Protein AF-A0A2H0S6M2-F1 (afdb_monomer_lite)

Structure (mmCIF, N/CA/C/O backbone):
data_AF-A0A2H0S6M2-F1
#
_entry.id   AF-A0A2H0S6M2-F1
#
loop_
_atom_site.group_PDB
_atom_site.id
_atom_site.type_symbol
_atom_site.label_atom_id
_atom_site.label_alt_id
_atom_site.label_comp_id
_atom_site.label_asym_id
_atom_site.label_entity_id
_atom_site.label_seq_id
_atom_site.pdbx_PDB_ins_code
_atom_site.Cartn_x
_atom_site.Cartn_y
_atom_site.Cartn_z
_atom_site.occupancy
_atom_site.B_iso_or_equiv
_atom_site.auth_seq_id
_atom_site.auth_comp_id
_atom_site.auth_asym_id
_atom_site.auth_atom_id
_atom_site.pdbx_PDB_model_num
ATOM 1 N N . ASN A 1 1 ? -13.981 3.909 5.034 1.00 63.00 1 ASN A N 1
ATOM 2 C CA . ASN A 1 1 ? -12.587 3.566 4.684 1.00 63.00 1 ASN A CA 1
ATOM 3 C C . ASN A 1 1 ? -11.871 4.840 4.296 1.00 63.00 1 ASN A C 1
ATOM 5 O O . ASN A 1 1 ? -12.308 5.480 3.350 1.00 63.00 1 ASN A O 1
ATOM 9 N N . VAL A 1 2 ? -10.847 5.239 5.049 1.00 70.94 2 VAL A N 1
ATOM 10 C CA . VAL A 1 2 ? -9.929 6.293 4.593 1.00 70.94 2 VAL A CA 1
ATOM 11 C C . VAL A 1 2 ? -9.012 5.642 3.552 1.00 70.94 2 VAL A C 1
ATOM 13 O O . VAL A 1 2 ? -8.425 4.608 3.875 1.00 70.94 2 VAL A O 1
ATOM 16 N N . PRO A 1 3 ? -8.951 6.143 2.308 1.00 81.06 3 PRO A N 1
ATOM 17 C CA . PRO A 1 3 ? -8.092 5.557 1.288 1.00 81.06 3 PRO A CA 1
ATOM 18 C C . PRO A 1 3 ? -6.614 5.821 1.591 1.00 81.06 3 PRO A C 1
ATOM 20 O O . PRO A 1 3 ? -6.271 6.783 2.279 1.00 81.06 3 PRO A O 1
ATOM 23 N N . ILE A 1 4 ? -5.741 4.977 1.049 1.00 84.44 4 ILE A N 1
ATOM 24 C CA . ILE A 1 4 ? -4.290 5.155 1.120 1.00 84.44 4 ILE A CA 1
ATOM 25 C C . ILE A 1 4 ? -3.842 5.868 -0.154 1.00 84.44 4 ILE A C 1
ATOM 27 O O . ILE A 1 4 ? -4.097 5.383 -1.254 1.00 84.44 4 ILE A O 1
ATOM 31 N N . THR A 1 5 ? -3.164 7.005 -0.016 1.00 86.44 5 THR A N 1
ATOM 32 C CA . THR A 1 5 ? -2.547 7.697 -1.154 1.00 86.44 5 THR A CA 1
ATOM 33 C C . THR A 1 5 ? -1.106 7.232 -1.312 1.00 86.44 5 THR A C 1
ATOM 35 O O . THR A 1 5 ? -0.283 7.447 -0.423 1.00 86.44 5 THR A O 1
ATOM 38 N N . ILE A 1 6 ? -0.794 6.622 -2.451 1.00 82.19 6 ILE A N 1
ATOM 39 C CA . ILE A 1 6 ? 0.561 6.240 -2.844 1.00 82.19 6 ILE A CA 1
ATOM 40 C C . ILE A 1 6 ? 1.133 7.350 -3.720 1.00 82.19 6 ILE A C 1
ATOM 42 O O . ILE A 1 6 ? 0.519 7.753 -4.709 1.00 82.19 6 ILE A O 1
ATOM 46 N N . LYS A 1 7 ? 2.317 7.829 -3.339 1.00 81.25 7 LYS A N 1
ATOM 47 C CA . LYS A 1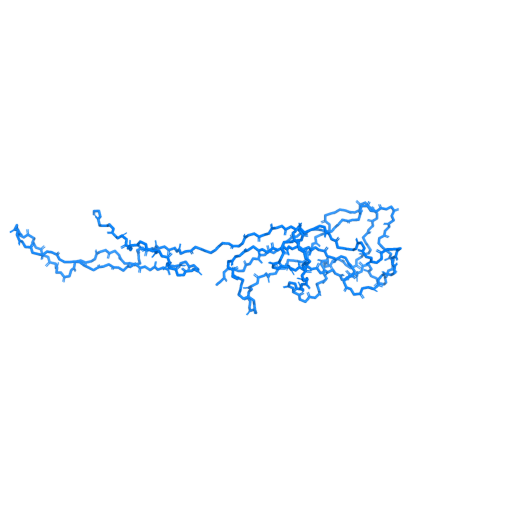 7 ? 3.077 8.867 -4.040 1.00 81.25 7 LYS A CA 1
ATOM 48 C C . LYS A 1 7 ? 4.482 8.371 -4.330 1.00 81.25 7 LYS A C 1
ATOM 50 O O . LYS A 1 7 ? 4.981 7.485 -3.638 1.00 81.25 7 LYS A O 1
ATOM 55 N N . GLY A 1 8 ? 5.138 8.988 -5.301 1.00 76.62 8 GLY A N 1
ATOM 56 C CA . GLY A 1 8 ? 6.523 8.679 -5.613 1.00 76.62 8 GLY A CA 1
ATOM 57 C C . GLY A 1 8 ? 7.088 9.537 -6.733 1.00 76.62 8 GLY A C 1
ATOM 58 O O . GLY A 1 8 ? 6.481 10.517 -7.174 1.00 76.62 8 GLY A O 1
ATOM 59 N N . SER A 1 9 ? 8.264 9.136 -7.186 1.00 76.44 9 SER A N 1
ATOM 60 C CA . SER A 1 9 ? 8.950 9.729 -8.321 1.00 76.44 9 SER A CA 1
ATOM 61 C C . SER A 1 9 ? 9.622 8.652 -9.167 1.00 76.44 9 SER A C 1
ATOM 63 O O . SER A 1 9 ? 9.857 7.532 -8.705 1.00 76.44 9 SER A O 1
ATOM 65 N N . ILE A 1 10 ? 9.914 8.993 -10.418 1.00 78.00 10 ILE A N 1
ATOM 66 C CA . ILE A 1 10 ? 10.693 8.169 -11.343 1.00 78.00 10 ILE A CA 1
ATOM 67 C C . ILE A 1 10 ? 11.990 8.910 -11.675 1.00 78.00 10 ILE A C 1
ATOM 69 O O . ILE A 1 10 ? 12.000 10.130 -11.835 1.00 78.00 10 ILE A O 1
ATOM 73 N N . ASN A 1 11 ? 13.081 8.150 -11.778 1.00 78.19 11 ASN A N 1
ATOM 74 C CA . ASN A 1 11 ? 14.431 8.643 -12.036 1.00 78.19 11 ASN A CA 1
ATOM 75 C C . ASN A 1 11 ? 15.026 7.907 -13.239 1.00 78.19 11 ASN A C 1
ATOM 77 O O . ASN A 1 11 ? 14.903 6.684 -13.313 1.00 78.19 11 ASN A O 1
ATOM 81 N N . ASN A 1 12 ? 15.757 8.605 -14.111 1.00 78.62 12 ASN A N 1
ATOM 82 C CA . ASN A 1 12 ? 16.611 7.961 -15.107 1.00 78.62 12 ASN A CA 1
ATOM 83 C C . ASN A 1 12 ? 18.069 8.011 -14.640 1.00 78.62 12 ASN A C 1
ATOM 85 O O . ASN A 1 12 ? 18.785 8.992 -14.827 1.00 78.62 12 ASN A O 1
ATOM 89 N N . SER A 1 13 ? 18.511 6.919 -14.015 1.00 76.19 13 SER A N 1
ATOM 90 C CA . SER A 1 13 ? 19.907 6.741 -13.582 1.00 76.19 13 SER A CA 1
ATOM 91 C C . SER A 1 13 ? 20.777 6.034 -14.630 1.00 76.19 13 SER A C 1
ATOM 93 O O . SER A 1 13 ? 21.869 5.569 -14.304 1.00 76.19 13 SER A O 1
ATOM 95 N N . GLY A 1 14 ? 20.271 5.888 -15.857 1.00 75.31 14 GLY A N 1
ATOM 96 C CA . GLY A 1 14 ? 20.975 5.266 -16.969 1.00 75.31 14 GLY A CA 1
ATOM 97 C C . GLY A 1 14 ? 22.054 6.161 -17.575 1.00 75.31 14 GLY A C 1
ATOM 98 O O . GLY A 1 14 ? 22.409 7.213 -17.046 1.00 75.31 14 GLY A O 1
ATOM 99 N N . VAL A 1 15 ? 22.585 5.708 -18.709 1.00 73.56 15 VAL A N 1
ATOM 100 C CA . VAL A 1 15 ? 23.628 6.410 -19.478 1.00 73.56 15 VAL A CA 1
ATOM 101 C C . VAL A 1 15 ? 23.093 7.081 -20.745 1.00 73.56 15 VAL A C 1
ATOM 103 O O . VAL A 1 15 ? 23.877 7.624 -21.517 1.00 73.56 15 VAL A O 1
ATOM 106 N N . ASP A 1 16 ? 21.780 7.030 -20.964 1.00 72.38 16 ASP A N 1
ATOM 107 C CA . ASP A 1 16 ? 21.090 7.659 -22.089 1.00 72.38 16 ASP A CA 1
ATOM 108 C C . ASP A 1 16 ? 19.667 8.049 -21.661 1.00 72.38 16 ASP A C 1
ATOM 110 O O . ASP A 1 16 ? 19.161 7.548 -20.648 1.00 72.38 16 ASP A O 1
ATOM 114 N N . ALA A 1 17 ? 19.025 8.949 -22.403 1.00 65.25 17 ALA A N 1
ATOM 115 C CA . ALA A 1 17 ? 17.614 9.259 -22.205 1.00 65.25 17 ALA A CA 1
ATOM 116 C C . ALA A 1 17 ? 16.761 8.001 -22.438 1.00 65.25 17 ALA A C 1
ATOM 118 O O . ALA A 1 17 ? 17.113 7.126 -23.234 1.00 65.25 17 ALA A O 1
ATOM 119 N N . THR A 1 18 ? 15.613 7.903 -21.765 1.00 68.19 18 THR A N 1
ATOM 120 C CA . THR A 1 18 ? 14.633 6.861 -22.104 1.00 68.19 18 THR A CA 1
ATOM 121 C C . THR A 1 18 ? 14.268 7.012 -23.581 1.00 68.19 18 THR A C 1
ATOM 123 O O . THR A 1 18 ? 13.993 8.137 -24.007 1.00 68.19 18 THR A O 1
ATOM 126 N N . ALA A 1 19 ? 14.315 5.918 -24.354 1.00 56.41 19 ALA A N 1
ATOM 127 C CA . ALA A 1 19 ? 14.222 5.952 -25.814 1.00 56.41 19 ALA A CA 1
ATOM 128 C C . ALA A 1 19 ? 13.079 6.863 -26.308 1.00 56.41 19 ALA A C 1
ATOM 130 O O . ALA A 1 19 ? 12.016 6.906 -25.676 1.00 56.41 19 ALA A O 1
ATOM 131 N N . PRO A 1 20 ? 13.251 7.556 -27.452 1.00 50.00 20 PRO A N 1
ATOM 132 C CA . PRO A 1 20 ? 12.236 8.423 -28.026 1.00 50.00 20 PRO A CA 1
ATOM 133 C C . PRO A 1 20 ? 11.138 7.565 -28.658 1.00 50.00 20 PRO A C 1
ATOM 135 O O . PRO A 1 20 ? 10.968 7.521 -29.875 1.00 50.00 20 PRO A O 1
ATOM 138 N N . THR A 1 21 ? 10.351 6.871 -27.843 1.00 47.19 21 THR A N 1
ATOM 139 C CA . THR A 1 21 ? 8.965 6.670 -28.242 1.00 47.19 21 THR A CA 1
ATOM 140 C C . THR A 1 21 ? 8.341 8.045 -28.391 1.00 47.19 21 THR A C 1
ATOM 142 O O . THR A 1 21 ? 8.719 8.989 -27.692 1.00 47.19 21 THR A O 1
ATOM 145 N N . GLN A 1 22 ? 7.433 8.177 -29.352 1.00 39.78 22 GLN A N 1
ATOM 146 C CA . GLN A 1 22 ? 6.640 9.379 -29.554 1.00 39.78 22 GLN A CA 1
ATOM 147 C C . GLN A 1 22 ? 6.005 9.730 -28.192 1.00 39.78 22 GLN A C 1
ATOM 149 O O . GLN A 1 22 ? 5.048 9.082 -27.782 1.00 39.78 22 GLN A O 1
ATOM 154 N N . ASN A 1 23 ? 6.618 10.689 -27.486 1.00 37.22 23 ASN A N 1
ATOM 155 C CA . ASN A 1 23 ? 6.276 11.246 -26.169 1.00 37.22 23 ASN A CA 1
ATOM 156 C C . ASN A 1 23 ? 6.996 10.724 -24.907 1.00 37.22 23 ASN A C 1
ATOM 158 O O . ASN A 1 23 ? 6.636 11.175 -23.836 1.00 37.22 23 ASN A O 1
ATOM 162 N N . GLY A 1 24 ? 7.985 9.822 -24.911 1.00 45.47 24 GLY A N 1
ATOM 163 C CA . GLY A 1 24 ? 8.628 9.436 -23.626 1.00 45.47 24 GLY A CA 1
ATOM 164 C C . GLY A 1 24 ? 7.645 8.923 -22.546 1.00 45.47 24 GLY A C 1
ATOM 165 O O . GLY A 1 24 ? 7.962 8.876 -21.361 1.00 45.47 24 GLY A O 1
ATOM 166 N N . THR A 1 25 ? 6.433 8.547 -22.966 1.00 54.16 25 THR A N 1
ATOM 167 C CA . THR A 1 25 ? 5.318 8.101 -22.135 1.00 54.16 25 THR A CA 1
ATOM 168 C C . THR A 1 25 ? 5.227 6.593 -22.221 1.00 54.16 25 THR A C 1
ATOM 170 O O . THR A 1 25 ? 4.315 6.054 -22.853 1.00 54.16 25 THR A O 1
ATOM 173 N N . PHE A 1 26 ? 6.165 5.879 -21.616 1.00 61.12 26 PHE A N 1
ATOM 174 C CA . PHE A 1 26 ? 5.883 4.481 -21.330 1.00 61.12 26 PHE A CA 1
ATOM 175 C C . PHE A 1 26 ? 5.022 4.416 -20.079 1.00 61.12 26 PHE A C 1
ATOM 177 O O . PHE A 1 26 ? 5.204 5.145 -19.097 1.00 61.12 26 PHE A O 1
ATOM 184 N N . LEU A 1 27 ? 4.005 3.572 -20.151 1.00 72.31 27 LEU A N 1
ATOM 185 C CA . LEU A 1 27 ? 3.144 3.373 -19.011 1.00 72.31 27 LEU A CA 1
ATOM 186 C C . LEU A 1 27 ? 3.884 2.560 -17.966 1.00 72.31 27 LEU A C 1
ATOM 188 O O . LEU A 1 27 ? 4.637 1.653 -18.294 1.00 72.31 27 LEU A O 1
ATOM 192 N N . ASN A 1 28 ? 3.640 2.875 -16.708 1.00 74.75 28 ASN A N 1
ATOM 193 C CA . ASN A 1 28 ? 4.225 2.139 -15.608 1.00 74.75 28 ASN A CA 1
ATOM 194 C C . ASN A 1 28 ? 3.083 1.526 -14.793 1.00 74.75 28 ASN A C 1
ATOM 196 O O . ASN A 1 28 ? 1.948 2.012 -14.811 1.00 74.75 28 ASN A O 1
ATOM 200 N N . SER A 1 29 ? 3.374 0.458 -14.067 1.00 80.94 29 SER A N 1
ATOM 201 C CA . SER A 1 29 ? 2.414 -0.178 -13.173 1.00 80.94 29 SER A CA 1
ATOM 202 C C . SER A 1 29 ? 2.946 -0.209 -11.751 1.00 80.94 29 SER A C 1
ATOM 204 O O . SER A 1 29 ? 4.149 -0.309 -11.506 1.00 80.94 29 SER A O 1
ATOM 206 N N . ILE A 1 30 ? 2.016 -0.133 -10.802 1.00 84.94 30 ILE A N 1
ATOM 207 C CA . ILE A 1 30 ? 2.250 -0.603 -9.443 1.00 84.94 30 ILE A CA 1
ATOM 208 C C . ILE A 1 30 ? 1.521 -1.930 -9.335 1.00 84.94 30 ILE A C 1
ATOM 210 O O . ILE A 1 30 ? 0.321 -2.024 -9.605 1.00 84.94 30 ILE A O 1
ATOM 214 N N . GLU A 1 31 ? 2.262 -2.958 -8.963 1.00 89.38 31 GLU A N 1
ATOM 215 C CA . GLU A 1 31 ? 1.749 -4.306 -8.801 1.00 89.38 31 GLU A CA 1
ATOM 216 C C . GLU A 1 31 ? 1.825 -4.708 -7.338 1.00 89.38 31 GLU A C 1
ATOM 218 O O . GLU A 1 31 ? 2.765 -4.346 -6.629 1.00 89.38 31 GLU A O 1
ATOM 223 N N . LEU A 1 32 ? 0.836 -5.477 -6.901 1.00 92.06 32 LEU A N 1
ATOM 224 C CA . LEU A 1 32 ? 0.761 -6.036 -5.564 1.00 92.06 32 LEU A CA 1
ATOM 225 C C . LEU A 1 32 ? 0.823 -7.562 -5.610 1.00 92.06 32 LEU A C 1
ATOM 227 O O . LEU A 1 32 ? 0.357 -8.192 -6.559 1.00 92.06 32 LEU A O 1
ATOM 231 N N . SER A 1 33 ? 1.342 -8.142 -4.538 1.00 93.19 33 SER A N 1
ATOM 232 C CA . SER A 1 33 ? 1.268 -9.564 -4.220 1.00 93.19 33 SER A CA 1
ATOM 233 C C . SER A 1 33 ? 0.823 -9.733 -2.765 1.00 93.19 33 SER A C 1
ATOM 235 O O . SER A 1 33 ? 1.125 -8.894 -1.914 1.00 93.19 33 SER A O 1
ATOM 237 N N . LEU A 1 34 ? 0.127 -10.838 -2.481 1.00 92.38 34 LEU A N 1
ATOM 238 C CA . LEU A 1 34 ? -0.196 -11.315 -1.125 1.00 92.38 34 LEU A CA 1
ATOM 239 C C . LEU A 1 34 ? 0.793 -12.382 -0.621 1.00 92.38 34 LEU A C 1
ATOM 241 O O . LEU A 1 34 ? 0.634 -12.917 0.473 1.00 92.38 34 LEU A O 1
ATOM 245 N N . THR A 1 35 ? 1.806 -12.706 -1.423 1.00 93.50 35 THR A N 1
ATOM 246 C CA . THR A 1 35 ? 2.839 -13.696 -1.112 1.00 93.50 35 THR A CA 1
ATOM 247 C C . THR A 1 35 ? 4.193 -13.011 -1.003 1.00 93.50 35 THR A C 1
ATOM 249 O O . THR A 1 35 ? 4.574 -12.260 -1.905 1.00 93.50 35 THR A O 1
ATOM 252 N N . ASN A 1 36 ? 4.941 -13.340 0.055 1.00 93.06 36 ASN A N 1
ATOM 253 C CA . ASN A 1 36 ? 6.310 -12.875 0.256 1.00 93.06 36 ASN A CA 1
ATOM 254 C C . ASN A 1 36 ? 7.245 -13.377 -0.866 1.00 93.06 36 ASN A C 1
ATOM 256 O O . ASN A 1 36 ? 7.457 -14.591 -0.967 1.00 93.06 36 ASN A O 1
ATOM 260 N N . PRO A 1 37 ? 7.870 -12.481 -1.654 1.00 91.06 37 PRO A N 1
ATOM 261 C CA . PRO A 1 37 ? 8.793 -12.863 -2.723 1.00 91.06 37 PRO A CA 1
ATOM 262 C C . PRO A 1 37 ? 10.065 -13.572 -2.242 1.00 91.06 37 PRO A C 1
ATOM 264 O O . PRO A 1 37 ? 10.671 -14.311 -3.009 1.00 91.06 37 PRO A O 1
ATOM 267 N N . ALA A 1 38 ? 10.479 -13.376 -0.985 1.00 88.00 38 ALA A N 1
ATOM 268 C CA . ALA A 1 38 ? 11.678 -14.012 -0.434 1.00 88.00 38 ALA A CA 1
ATOM 269 C C . ALA A 1 38 ? 11.484 -15.504 -0.107 1.00 88.00 38 ALA A C 1
ATOM 271 O O . ALA A 1 38 ? 12.462 -16.241 -0.000 1.00 88.00 38 ALA A O 1
ATOM 272 N N . GLY A 1 39 ? 10.236 -15.948 0.075 1.00 82.56 39 GLY A N 1
ATOM 273 C CA . GLY A 1 39 ? 9.906 -17.305 0.526 1.00 82.56 39 GLY A CA 1
ATOM 274 C C . GLY A 1 39 ? 9.012 -18.097 -0.425 1.00 82.56 39 GLY A C 1
ATOM 275 O O . GLY A 1 39 ? 8.625 -19.214 -0.092 1.00 82.56 39 GLY A O 1
ATOM 276 N N . GLY A 1 40 ? 8.653 -17.545 -1.585 1.00 82.44 40 GLY A N 1
ATOM 277 C CA . GLY A 1 40 ? 7.743 -18.198 -2.521 1.00 82.44 40 GLY A CA 1
ATOM 278 C C . GLY A 1 40 ? 7.717 -17.547 -3.900 1.00 82.44 40 GLY A C 1
ATOM 279 O O . GLY A 1 40 ? 8.442 -16.593 -4.168 1.00 82.44 40 GLY A O 1
ATOM 280 N N . SER A 1 41 ? 6.862 -18.072 -4.779 1.00 88.12 41 SER A N 1
ATOM 281 C CA . SER A 1 41 ? 6.606 -17.511 -6.109 1.00 88.12 41 SER A CA 1
ATOM 282 C C . SER A 1 41 ? 5.377 -16.595 -6.054 1.00 88.12 41 SER A C 1
ATOM 284 O O . SER A 1 41 ? 4.249 -17.097 -6.051 1.00 88.12 41 SER A O 1
ATOM 286 N N . PRO A 1 42 ? 5.553 -15.266 -5.957 1.00 92.75 42 PRO A N 1
ATOM 287 C CA . PRO A 1 42 ? 4.435 -14.335 -5.885 1.00 92.75 42 PRO A CA 1
ATOM 288 C C . PRO A 1 42 ? 3.652 -14.298 -7.199 1.00 92.75 42 PRO A C 1
ATOM 290 O O . PRO A 1 42 ? 4.231 -14.337 -8.284 1.00 92.75 42 PRO A O 1
ATOM 293 N N . THR A 1 43 ? 2.329 -14.175 -7.092 1.00 94.69 43 THR A N 1
ATOM 294 C CA . THR A 1 43 ? 1.485 -13.757 -8.216 1.00 94.69 43 THR A CA 1
ATOM 295 C C . THR A 1 43 ? 1.292 -12.255 -8.108 1.00 94.69 43 THR A C 1
ATOM 297 O O . THR A 1 43 ? 0.811 -11.771 -7.085 1.00 94.69 43 THR A O 1
ATOM 300 N N . TRP A 1 44 ? 1.688 -11.533 -9.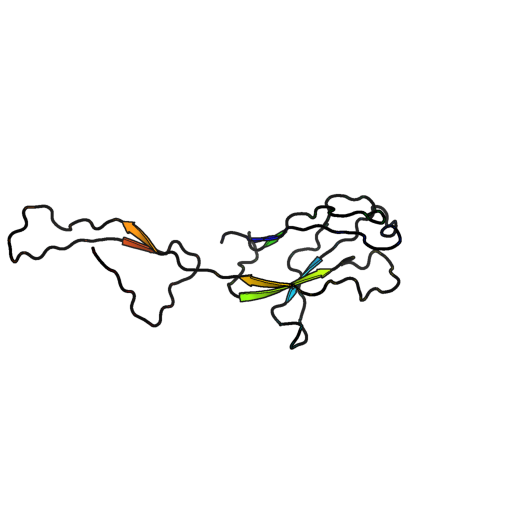150 1.00 92.50 44 TRP A N 1
ATOM 301 C CA . TRP A 1 44 ? 1.582 -10.083 -9.201 1.00 92.50 44 TRP A CA 1
ATOM 302 C C . TRP A 1 44 ? 0.297 -9.673 -9.906 1.00 92.50 44 TRP A C 1
ATOM 304 O O . TRP A 1 44 ? -0.005 -10.152 -10.998 1.00 92.50 44 TRP A O 1
ATOM 314 N N . THR A 1 45 ? -0.459 -8.787 -9.272 1.00 90.31 45 THR A N 1
ATOM 315 C CA . THR A 1 45 ? -1.685 -8.211 -9.824 1.00 90.31 45 THR A CA 1
ATOM 316 C C . THR A 1 45 ? -1.573 -6.700 -9.843 1.00 90.31 45 THR A C 1
ATOM 318 O O . THR A 1 45 ? -1.019 -6.109 -8.917 1.00 90.31 45 THR A O 1
ATOM 321 N N . LEU A 1 46 ? -2.126 -6.065 -10.872 1.00 87.06 46 LEU A N 1
ATOM 322 C CA . LEU A 1 46 ? -2.179 -4.611 -10.953 1.00 87.06 46 LEU A CA 1
ATOM 323 C C . LEU A 1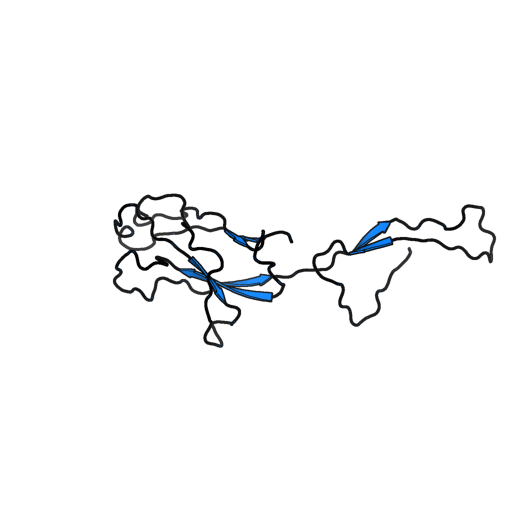 46 ? -2.946 -4.039 -9.754 1.00 87.06 46 LEU A C 1
ATOM 325 O O . LEU A 1 46 ? -4.069 -4.454 -9.474 1.00 87.06 46 LEU A O 1
ATOM 329 N N . LEU A 1 47 ? -2.332 -3.084 -9.052 1.00 81.31 47 LEU A N 1
ATOM 330 C CA . LEU A 1 47 ? -2.960 -2.370 -7.938 1.00 81.31 47 LEU A CA 1
ATOM 331 C C . LEU A 1 47 ? -4.028 -1.375 -8.419 1.00 81.31 47 LEU A C 1
ATOM 333 O O . LEU A 1 47 ? -4.930 -1.017 -7.670 1.00 81.31 47 LEU A O 1
ATOM 337 N N . SER A 1 48 ? -3.918 -0.930 -9.669 1.00 72.00 48 SER A N 1
ATOM 338 C CA . SER A 1 48 ? -4.876 -0.087 -10.384 1.00 72.00 48 SER A CA 1
ATOM 339 C C . SER A 1 48 ? -4.669 -0.269 -11.889 1.00 72.00 48 SER A C 1
ATOM 341 O O . SER A 1 48 ? -3.647 -0.821 -12.303 1.00 72.00 48 SER A O 1
ATOM 343 N N . ASP A 1 49 ? -5.604 0.223 -12.708 1.00 67.81 49 ASP A N 1
ATOM 344 C CA . ASP A 1 49 ? -5.396 0.358 -14.153 1.00 67.81 49 ASP A CA 1
ATOM 345 C C . ASP A 1 49 ? -4.028 0.985 -14.446 1.00 67.81 49 ASP A C 1
ATOM 347 O O . ASP A 1 49 ? -3.549 1.835 -13.690 1.00 67.81 49 ASP A O 1
ATOM 351 N N . VAL A 1 50 ? -3.408 0.547 -15.546 1.00 64.00 50 VAL A N 1
ATOM 352 C CA . VAL A 1 50 ? -2.083 0.993 -15.983 1.00 64.00 50 VAL A CA 1
ATOM 353 C C . VAL A 1 50 ? -2.030 2.529 -15.996 1.00 64.00 50 VAL A C 1
ATOM 355 O O . VAL A 1 50 ? -2.663 3.169 -16.839 1.00 64.00 50 VAL A O 1
ATOM 358 N N . LEU A 1 51 ? -1.281 3.110 -15.057 1.00 62.31 51 LEU A N 1
ATOM 359 C CA . LEU A 1 51 ? -1.195 4.553 -14.865 1.00 62.31 51 LEU A CA 1
ATOM 360 C C . LEU A 1 51 ? -0.111 5.151 -15.763 1.00 62.31 51 LEU A C 1
ATOM 362 O O . LEU A 1 51 ? 0.985 4.602 -15.923 1.00 62.31 51 LEU A O 1
ATOM 366 N N . GLN A 1 52 ? -0.384 6.341 -16.301 1.00 62.19 52 GLN A N 1
ATOM 367 C CA . GLN A 1 52 ? 0.708 7.247 -16.636 1.00 62.19 52 GLN A CA 1
ATOM 368 C C . GLN A 1 52 ? 1.305 7.691 -15.312 1.00 62.19 52 GLN A C 1
ATOM 370 O O . GLN A 1 52 ? 0.797 8.618 -14.688 1.00 62.19 52 GLN A O 1
ATOM 375 N N . LEU A 1 53 ? 2.326 6.960 -14.844 1.00 56.84 53 LEU A N 1
ATOM 376 C CA . LEU A 1 53 ? 2.929 7.305 -13.572 1.00 56.84 53 LEU A CA 1
ATOM 377 C C . LEU A 1 53 ? 3.424 8.740 -13.646 1.00 56.84 53 LEU A C 1
ATOM 379 O O . LEU A 1 53 ? 3.014 9.470 -12.781 1.00 56.84 53 LEU A O 1
ATOM 383 N N . SER A 1 54 ? 4.107 9.233 -14.682 1.00 61.94 54 SER A N 1
ATOM 384 C CA . SER A 1 54 ? 4.299 10.689 -14.798 1.00 61.94 54 SER A CA 1
ATOM 385 C C . SER A 1 54 ? 3.190 11.376 -15.614 1.00 61.94 54 SER A C 1
ATOM 387 O O . SER A 1 54 ? 2.893 10.910 -16.714 1.00 61.94 54 SER A O 1
ATOM 389 N N . PRO A 1 55 ? 2.613 12.502 -15.141 1.00 63.28 55 PRO A N 1
ATOM 390 C CA . PRO A 1 55 ? 1.782 13.370 -15.978 1.00 63.28 55 PRO A CA 1
ATOM 391 C C . PRO A 1 55 ? 2.608 14.131 -17.031 1.00 63.28 55 PRO A C 1
ATOM 393 O O . PRO A 1 55 ? 2.038 14.691 -17.967 1.00 63.28 55 PRO A O 1
ATOM 396 N N . ASP A 1 56 ? 3.935 14.165 -16.876 1.00 67.31 56 ASP A N 1
ATOM 397 C CA . ASP A 1 56 ? 4.866 14.732 -17.843 1.00 67.31 56 ASP A CA 1
ATOM 398 C C . ASP A 1 56 ? 5.164 13.709 -18.950 1.00 67.31 56 ASP A C 1
ATOM 400 O O . ASP A 1 56 ? 5.709 12.630 -18.708 1.00 67.31 56 ASP A O 1
ATOM 404 N N . GLN A 1 57 ? 4.782 14.086 -20.170 1.00 70.75 57 GLN A N 1
ATOM 405 C CA . GLN A 1 57 ? 4.895 13.306 -21.401 1.00 70.75 57 GLN A CA 1
ATOM 406 C C . GLN A 1 57 ? 6.110 13.719 -22.244 1.00 70.75 57 GLN A C 1
ATOM 408 O O . GLN A 1 57 ? 6.063 13.720 -23.474 1.00 70.75 57 GLN A O 1
ATOM 413 N N . THR A 1 58 ? 7.178 14.178 -21.602 1.00 71.75 58 THR A N 1
ATOM 414 C CA . THR A 1 58 ? 8.472 14.394 -22.251 1.00 71.75 58 THR A CA 1
ATOM 415 C C . THR A 1 58 ? 9.389 13.194 -22.009 1.00 71.75 58 THR A C 1
ATOM 417 O O . THR A 1 58 ? 9.217 12.484 -21.015 1.00 71.75 58 THR A O 1
ATOM 420 N N . PRO A 1 59 ? 10.390 12.939 -22.870 1.00 74.75 59 PRO A N 1
ATOM 421 C CA . PRO A 1 59 ? 11.455 11.991 -22.553 1.00 74.75 59 PRO A CA 1
ATOM 422 C C . PRO A 1 59 ? 12.067 12.264 -21.171 1.00 74.75 59 PRO A C 1
ATOM 424 O O . PRO A 1 59 ? 12.198 13.416 -20.751 1.00 74.75 59 PRO A O 1
ATOM 427 N N . LEU A 1 60 ? 12.402 11.203 -20.435 1.00 76.12 60 LEU A N 1
ATOM 428 C CA . LEU A 1 60 ? 13.119 11.319 -19.170 1.00 76.12 60 LEU A CA 1
ATOM 429 C C . LEU A 1 60 ? 14.621 11.343 -19.476 1.00 76.12 60 LEU A C 1
ATOM 431 O O . LEU A 1 60 ? 15.234 10.299 -19.730 1.00 76.12 60 LEU A O 1
ATOM 435 N N . ASP A 1 61 ? 15.181 12.552 -19.506 1.00 77.81 61 ASP A N 1
ATOM 436 C CA . ASP A 1 61 ? 16.582 12.796 -19.849 1.00 77.81 61 ASP A CA 1
ATOM 437 C C . ASP A 1 61 ? 17.548 12.054 -18.918 1.00 77.81 61 ASP A C 1
ATOM 439 O O . ASP A 1 61 ? 17.234 11.703 -17.777 1.00 77.81 61 ASP A O 1
ATOM 443 N N . ILE A 1 62 ? 18.756 11.802 -19.421 1.00 78.25 62 ILE A N 1
ATOM 444 C CA . ILE A 1 62 ? 19.831 11.194 -18.639 1.00 78.25 62 ILE A CA 1
ATOM 445 C C . ILE A 1 62 ? 20.104 12.005 -17.365 1.00 78.25 62 ILE A C 1
ATOM 447 O O . ILE A 1 62 ? 20.348 13.209 -17.407 1.00 78.25 62 ILE A O 1
ATOM 451 N N . GLY A 1 63 ? 20.109 11.326 -16.219 1.00 76.25 63 GLY A N 1
ATOM 452 C CA . GLY A 1 63 ? 20.398 11.953 -14.934 1.00 76.25 63 GLY A CA 1
ATOM 453 C C . GLY A 1 63 ? 19.231 12.737 -14.339 1.00 76.25 63 GLY A C 1
ATOM 454 O O . GLY A 1 63 ? 19.387 13.240 -13.225 1.00 76.25 63 GLY A O 1
ATOM 455 N N . GLU A 1 64 ? 18.080 12.799 -15.016 1.00 81.56 64 GLU A N 1
ATOM 456 C CA . GLU A 1 64 ? 16.869 13.408 -14.471 1.00 81.56 64 GLU A CA 1
ATOM 457 C C . GLU A 1 64 ? 16.373 12.615 -13.258 1.00 81.56 64 GLU A C 1
ATOM 459 O O . GLU A 1 64 ? 16.340 11.373 -13.244 1.00 81.56 64 GLU A O 1
ATOM 464 N N . ARG A 1 65 ? 16.000 13.354 -12.212 1.00 79.31 65 ARG A N 1
ATOM 465 C CA . ARG A 1 65 ? 15.557 12.809 -10.930 1.00 79.31 65 ARG A CA 1
ATOM 466 C C . ARG A 1 65 ? 14.267 13.462 -10.472 1.00 79.31 65 ARG A C 1
ATOM 468 O O . ARG A 1 65 ? 13.942 14.581 -10.840 1.00 79.31 65 ARG A O 1
ATOM 475 N N . ASP A 1 66 ? 13.566 12.738 -9.618 1.00 77.94 66 ASP A N 1
ATOM 476 C CA . ASP A 1 66 ? 12.406 13.171 -8.863 1.00 77.94 66 ASP A CA 1
ATOM 477 C C . ASP A 1 66 ? 11.211 13.605 -9.720 1.00 77.94 66 ASP A C 1
ATOM 479 O O . ASP A 1 66 ? 10.331 14.335 -9.255 1.00 77.94 66 ASP A O 1
ATOM 483 N N . ARG A 1 67 ? 11.109 13.085 -10.954 1.00 78.88 67 ARG A N 1
ATOM 484 C CA . ARG A 1 67 ? 9.939 13.329 -11.797 1.00 78.88 67 ARG A CA 1
ATOM 485 C C . ARG A 1 67 ? 8.711 12.752 -11.105 1.00 78.88 67 ARG A C 1
ATOM 487 O O . ARG A 1 67 ? 8.608 11.544 -10.894 1.00 78.88 67 ARG A O 1
ATOM 494 N N . THR A 1 68 ? 7.799 13.641 -10.721 1.00 72.94 68 THR A N 1
ATOM 495 C CA . THR A 1 68 ? 6.632 13.301 -9.901 1.00 72.94 68 THR A CA 1
ATOM 496 C C . THR A 1 68 ? 5.736 12.312 -10.627 1.00 72.94 68 THR A C 1
ATOM 498 O O . THR A 1 68 ? 5.525 12.441 -11.840 1.00 72.94 68 THR A O 1
ATOM 501 N N . ILE A 1 69 ? 5.192 11.359 -9.864 1.00 73.75 69 ILE A N 1
ATOM 502 C CA . ILE A 1 69 ? 4.149 10.471 -10.360 1.00 73.75 69 ILE A CA 1
ATOM 503 C C . ILE A 1 69 ? 2.739 10.925 -9.955 1.00 73.75 69 ILE A C 1
ATOM 505 O O . ILE A 1 69 ? 2.566 11.603 -8.945 1.00 73.75 69 ILE A O 1
ATOM 509 N N . GLN A 1 70 ? 1.720 10.536 -10.721 1.00 76.00 70 GLN A N 1
ATOM 510 C CA . GLN A 1 70 ? 0.319 10.677 -10.370 1.00 76.00 70 GLN A CA 1
ATOM 511 C C . GLN A 1 70 ? 0.045 9.918 -9.069 1.00 76.00 70 GLN A C 1
ATOM 513 O O . GLN A 1 70 ? 0.382 8.740 -8.936 1.00 76.00 70 GLN A O 1
ATOM 518 N N . ASP A 1 71 ? -0.599 10.602 -8.123 1.00 80.06 71 ASP A N 1
ATOM 519 C CA . ASP A 1 71 ? -1.073 9.996 -6.886 1.00 80.06 71 ASP A CA 1
ATOM 520 C C . ASP A 1 71 ? -2.005 8.816 -7.210 1.00 80.06 71 ASP A C 1
ATOM 522 O O . ASP A 1 71 ? -3.038 8.979 -7.868 1.00 80.06 71 ASP A O 1
ATOM 526 N N . LEU A 1 72 ? -1.671 7.634 -6.698 1.00 80.56 72 LEU A N 1
ATOM 527 C CA . LEU A 1 72 ? -2.551 6.475 -6.747 1.00 80.56 72 LEU A CA 1
ATOM 528 C C . LEU A 1 72 ? -3.376 6.421 -5.462 1.00 80.56 72 LEU A C 1
ATOM 530 O O . LEU A 1 72 ? -2.835 6.377 -4.358 1.00 80.56 72 LEU A O 1
ATOM 534 N N . ILE A 1 73 ? -4.698 6.390 -5.606 1.00 82.94 73 ILE A N 1
ATOM 535 C CA . ILE A 1 73 ? -5.617 6.272 -4.477 1.00 82.94 73 ILE A CA 1
ATOM 536 C C . ILE A 1 73 ? -6.039 4.814 -4.318 1.00 82.94 73 ILE A C 1
ATOM 538 O O . ILE A 1 73 ? -6.899 4.313 -5.040 1.00 82.94 73 ILE A O 1
ATOM 542 N N . TRP A 1 74 ? -5.463 4.141 -3.329 1.00 83.69 74 TRP A N 1
ATOM 543 C CA . TRP A 1 74 ? -5.783 2.765 -2.995 1.00 83.69 74 TRP A CA 1
ATOM 544 C C . TRP A 1 74 ? -6.983 2.707 -2.041 1.00 83.69 74 TRP A C 1
ATOM 546 O O . TRP A 1 74 ? -6.953 3.184 -0.904 1.00 83.69 74 TRP A O 1
ATOM 556 N N . GLY A 1 75 ? -8.070 2.122 -2.541 1.00 77.50 75 GLY A N 1
ATOM 557 C CA . GLY A 1 75 ? -9.265 1.782 -1.778 1.00 77.50 75 GLY A CA 1
ATOM 558 C C . GLY A 1 75 ? -10.307 2.868 -1.551 1.00 77.50 75 GLY A C 1
ATOM 559 O O . GLY A 1 75 ? -11.006 2.857 -0.535 1.00 77.50 75 GLY A O 1
ATOM 560 N N . SER A 1 76 ? -10.450 3.787 -2.508 1.00 69.00 76 SER A N 1
ATOM 561 C CA . SER A 1 76 ? -11.440 4.872 -2.459 1.00 69.00 76 SER A CA 1
ATOM 562 C C . SER A 1 76 ? -12.837 4.530 -2.989 1.00 69.00 76 SER A C 1
ATOM 564 O O . SER A 1 76 ? -13.769 5.262 -2.660 1.00 69.00 76 SER A O 1
ATOM 566 N N . GLN A 1 77 ? -13.033 3.466 -3.782 1.00 53.56 77 GLN A N 1
ATOM 567 C CA . GLN A 1 77 ? -14.347 3.167 -4.394 1.00 53.56 77 GLN A CA 1
ATOM 568 C C . GLN A 1 77 ? -14.583 1.672 -4.711 1.00 53.56 77 GLN A C 1
ATOM 570 O O . GLN A 1 77 ? -15.686 1.184 -4.479 1.00 53.56 77 GLN A O 1
ATOM 575 N N . ARG A 1 78 ? -13.585 0.941 -5.243 1.00 52.53 78 ARG A N 1
ATOM 576 C CA . ARG A 1 78 ? -13.753 -0.442 -5.753 1.00 52.53 78 ARG A CA 1
ATOM 577 C C . ARG A 1 78 ? -13.011 -1.526 -4.953 1.00 52.53 78 ARG A C 1
ATOM 579 O O . ARG A 1 78 ? -13.402 -2.685 -5.014 1.00 52.53 78 ARG A O 1
ATOM 586 N N . ASP A 1 79 ? -12.036 -1.128 -4.134 1.00 60.38 79 ASP A N 1
ATOM 587 C CA . ASP A 1 79 ? -11.148 -2.037 -3.402 1.00 60.38 79 ASP A CA 1
ATOM 588 C C . ASP A 1 79 ? -11.131 -1.684 -1.915 1.00 60.38 79 ASP A C 1
ATOM 590 O O . ASP A 1 79 ? -10.335 -0.875 -1.448 1.00 60.38 79 ASP A O 1
ATOM 594 N N . SER A 1 80 ? -12.023 -2.249 -1.108 1.00 67.12 80 SER A N 1
ATOM 595 C CA . SER A 1 80 ? -11.838 -2.119 0.338 1.00 67.12 80 SER A CA 1
ATOM 596 C C . SER A 1 80 ? -10.535 -2.821 0.737 1.00 67.12 80 SER A C 1
ATOM 598 O O . SER A 1 80 ? -10.468 -4.046 0.703 1.00 67.12 80 SER A O 1
ATOM 600 N N . VAL A 1 81 ? -9.507 -2.061 1.119 1.00 77.25 81 VAL A N 1
ATOM 601 C CA . VAL A 1 81 ? -8.210 -2.644 1.493 1.00 77.25 81 VAL A CA 1
ATOM 602 C C . VAL A 1 81 ? -8.278 -3.204 2.904 1.00 77.25 81 VAL A C 1
ATOM 604 O O . VAL A 1 81 ? -8.367 -2.440 3.866 1.00 77.25 81 VAL A O 1
ATOM 607 N N . SER A 1 82 ? -8.291 -4.523 3.045 1.00 80.44 82 SER A N 1
ATOM 608 C CA . SER A 1 82 ? -8.280 -5.181 4.351 1.00 80.44 82 SER A CA 1
ATOM 609 C C . SER A 1 82 ? -6.968 -4.942 5.100 1.00 80.44 82 SER A C 1
ATOM 611 O O . SER A 1 82 ? -5.946 -4.609 4.505 1.00 80.44 82 SER A O 1
ATOM 613 N N . SER A 1 83 ? -6.990 -5.145 6.418 1.00 84.75 83 SER A N 1
ATOM 614 C CA . SER A 1 83 ? -5.738 -5.299 7.159 1.00 84.75 83 SER A CA 1
ATOM 615 C C . SER A 1 83 ? -4.970 -6.507 6.620 1.00 84.75 83 SER A C 1
ATOM 617 O O . SER A 1 83 ? -5.579 -7.525 6.288 1.00 84.75 83 SER A O 1
ATOM 619 N N . GLY A 1 84 ? -3.649 -6.408 6.554 1.00 88.31 84 GLY A N 1
ATOM 620 C CA . GLY A 1 84 ? -2.801 -7.474 6.036 1.00 88.31 84 GLY A CA 1
ATOM 621 C C . GLY A 1 84 ? -1.435 -6.976 5.594 1.00 88.31 84 GLY A C 1
ATOM 622 O O . GLY A 1 84 ? -1.170 -5.772 5.577 1.00 88.31 84 GLY A O 1
ATOM 623 N N . THR A 1 85 ? -0.581 -7.928 5.233 1.00 92.00 85 THR A N 1
ATOM 624 C CA . THR A 1 85 ? 0.724 -7.661 4.630 1.00 92.00 85 THR A CA 1
ATOM 625 C C . THR A 1 85 ? 0.615 -7.787 3.118 1.00 92.00 85 THR A C 1
ATOM 627 O O . THR A 1 85 ? 0.100 -8.778 2.600 1.00 92.00 85 THR A O 1
ATOM 630 N N . TYR A 1 86 ? 1.115 -6.774 2.426 1.00 92.56 86 TYR A N 1
ATOM 631 C CA . TYR A 1 86 ? 1.150 -6.668 0.978 1.00 92.56 86 TYR A CA 1
ATOM 632 C C . TYR A 1 86 ? 2.592 -6.448 0.536 1.00 92.56 86 TYR A C 1
ATOM 634 O O . TYR A 1 86 ? 3.370 -5.798 1.230 1.00 92.56 86 TYR A O 1
ATOM 642 N N . TRP A 1 87 ? 2.939 -6.941 -0.644 1.00 94.38 87 TRP A N 1
ATOM 643 C CA . TRP A 1 87 ? 4.215 -6.640 -1.285 1.00 94.38 87 TRP A CA 1
ATOM 644 C C . TRP A 1 87 ? 3.934 -5.836 -2.538 1.00 94.38 87 TRP A C 1
ATOM 646 O O . TRP A 1 87 ? 3.185 -6.301 -3.390 1.00 94.38 87 TRP A O 1
ATOM 656 N N . LEU A 1 88 ? 4.505 -4.639 -2.636 1.00 91.88 88 LEU A N 1
ATOM 657 C CA . LEU A 1 88 ? 4.335 -3.741 -3.774 1.00 91.88 88 LEU A CA 1
ATOM 658 C C . LEU A 1 88 ? 5.614 -3.684 -4.596 1.00 91.88 88 LEU A C 1
ATOM 660 O O . LEU A 1 88 ? 6.702 -3.638 -4.032 1.00 91.88 88 LEU A O 1
ATOM 664 N N . ARG A 1 89 ? 5.499 -3.624 -5.917 1.00 89.75 89 ARG A N 1
ATOM 665 C CA . ARG A 1 89 ? 6.618 -3.302 -6.809 1.00 89.75 89 ARG A CA 1
ATOM 666 C C . ARG A 1 89 ? 6.176 -2.318 -7.878 1.00 89.75 89 ARG A C 1
ATOM 668 O O . ARG A 1 89 ? 4.990 -2.245 -8.198 1.00 89.75 89 ARG A O 1
ATOM 675 N N . VAL A 1 90 ? 7.136 -1.593 -8.432 1.00 85.62 90 VAL A N 1
ATOM 676 C CA . VAL A 1 90 ? 6.916 -0.707 -9.577 1.00 85.62 90 VAL A CA 1
ATOM 677 C C . VAL A 1 90 ? 7.536 -1.358 -10.800 1.00 85.62 90 VAL A C 1
ATOM 679 O O . VAL A 1 90 ? 8.665 -1.840 -10.717 1.00 85.62 90 VAL A O 1
ATOM 682 N N . CYS A 1 91 ? 6.817 -1.374 -11.916 1.00 85.19 91 CYS A N 1
ATOM 683 C CA . CYS A 1 91 ? 7.330 -1.859 -13.189 1.00 85.19 91 CYS A CA 1
ATOM 684 C C . CYS A 1 91 ? 7.276 -0.752 -14.240 1.00 85.19 91 CYS A C 1
ATOM 686 O O . CYS A 1 91 ? 6.231 -0.127 -14.451 1.00 85.19 91 CYS A O 1
ATOM 688 N N . ALA A 1 92 ? 8.418 -0.527 -14.884 1.00 81.25 92 ALA A N 1
ATOM 689 C CA . ALA A 1 92 ? 8.532 0.283 -16.081 1.00 81.25 92 ALA A CA 1
ATOM 690 C C . ALA A 1 92 ? 7.951 -0.450 -17.293 1.00 81.25 92 ALA A C 1
ATOM 692 O O . ALA A 1 92 ? 7.783 -1.668 -17.282 1.00 81.25 92 ALA A O 1
ATOM 693 N N . ASP A 1 93 ? 7.612 0.336 -18.308 1.00 77.94 93 ASP A N 1
ATOM 694 C CA . ASP A 1 93 ? 7.066 -0.097 -19.592 1.00 77.94 93 ASP A CA 1
ATOM 695 C C . ASP A 1 93 ? 6.057 -1.258 -19.514 1.00 77.94 93 ASP A C 1
ATOM 697 O O . ASP A 1 93 ? 6.170 -2.287 -20.174 1.00 77.94 93 ASP A O 1
ATOM 701 N N . ALA A 1 94 ? 5.012 -1.086 -18.705 1.00 79.62 94 ALA A N 1
ATOM 702 C CA . ALA A 1 94 ? 4.027 -2.122 -18.388 1.00 79.62 94 ALA A CA 1
ATOM 703 C C . ALA A 1 94 ? 3.264 -2.682 -19.610 1.00 79.62 94 ALA A C 1
ATOM 705 O O . ALA A 1 94 ? 2.522 -3.655 -19.480 1.00 79.62 94 ALA A O 1
ATOM 706 N N . LYS A 1 95 ? 3.397 -2.058 -20.789 1.00 78.88 95 LYS A N 1
ATOM 707 C CA . LYS A 1 95 ? 2.813 -2.530 -22.054 1.00 78.88 95 LYS A CA 1
ATOM 708 C C . LYS A 1 95 ? 3.851 -3.013 -23.076 1.00 78.88 95 LYS A C 1
ATOM 710 O O . LYS A 1 95 ? 3.431 -3.388 -24.169 1.00 78.88 95 LYS A O 1
ATOM 715 N N . GLY A 1 96 ? 5.146 -3.012 -22.753 1.00 79.69 96 GLY A N 1
ATOM 716 C CA . GLY A 1 96 ? 6.215 -3.379 -23.690 1.00 79.69 96 GLY A CA 1
ATOM 717 C C . GLY A 1 96 ? 6.262 -2.458 -24.913 1.00 79.69 96 GLY A C 1
ATOM 718 O O . GLY A 1 96 ? 6.391 -2.923 -26.045 1.00 79.69 96 GLY A O 1
ATOM 719 N N . ALA A 1 97 ? 6.004 -1.164 -24.715 1.00 77.12 97 ALA A N 1
ATOM 720 C CA . ALA A 1 97 ? 5.959 -0.170 -25.778 1.00 77.12 97 ALA A CA 1
ATOM 721 C C . ALA A 1 97 ? 7.359 0.262 -26.242 1.00 77.12 97 ALA A C 1
ATOM 723 O O . ALA A 1 97 ? 7.491 0.789 -27.350 1.00 77.12 97 ALA A O 1
ATOM 724 N N . ILE A 1 98 ? 8.388 0.064 -25.416 1.00 77.25 98 ILE A N 1
ATOM 725 C CA . ILE A 1 98 ? 9.774 0.429 -25.692 1.00 77.25 98 ILE A CA 1
ATOM 726 C C . ILE A 1 98 ? 10.601 -0.848 -25.818 1.00 77.25 98 ILE A C 1
ATOM 728 O O . ILE A 1 98 ? 10.794 -1.532 -24.825 1.00 77.25 98 ILE A O 1
ATOM 732 N N . PRO A 1 99 ? 11.156 -1.156 -27.005 1.00 80.31 99 PRO A N 1
ATOM 733 C CA . PRO A 1 99 ? 12.106 -2.249 -27.131 1.00 80.31 99 PRO A CA 1
ATOM 734 C C . PRO A 1 99 ? 13.382 -1.956 -26.340 1.00 80.31 99 PRO A C 1
ATOM 736 O O . PRO A 1 99 ? 14.110 -1.002 -26.632 1.00 80.31 99 PRO A O 1
ATOM 739 N N . GLU A 1 100 ? 13.685 -2.814 -25.381 1.00 80.56 100 GLU A N 1
ATOM 740 C CA . GLU A 1 100 ? 14.837 -2.702 -24.503 1.00 80.56 100 GLU A CA 1
ATOM 741 C C . GLU A 1 100 ? 15.811 -3.862 -24.706 1.00 80.56 100 GLU A C 1
ATOM 743 O O . GLU A 1 100 ? 15.486 -4.942 -25.201 1.00 80.56 100 GLU A O 1
ATOM 748 N N . LYS A 1 101 ? 17.066 -3.665 -24.283 1.00 81.56 101 LYS A N 1
ATOM 749 C CA . LYS A 1 101 ? 18.068 -4.743 -24.321 1.00 81.56 101 LYS A CA 1
ATOM 750 C C . LYS A 1 101 ? 17.653 -5.935 -23.450 1.00 81.56 101 LYS A C 1
ATOM 752 O O . LYS A 1 101 ? 18.116 -7.051 -23.689 1.00 81.56 101 LYS A O 1
ATOM 757 N N . ASN A 1 102 ? 16.861 -5.688 -22.409 1.00 82.62 102 ASN A N 1
ATOM 758 C CA . ASN A 1 102 ? 16.508 -6.686 -21.418 1.00 82.62 102 ASN A CA 1
ATOM 759 C C . ASN A 1 102 ? 15.094 -6.479 -20.856 1.00 82.62 102 ASN A C 1
ATOM 761 O O . ASN A 1 102 ? 14.944 -6.041 -19.731 1.00 82.62 102 ASN A O 1
ATOM 765 N N . GLU A 1 103 ? 14.067 -6.903 -21.583 1.00 87.31 103 GLU A N 1
ATOM 766 C CA . GLU A 1 103 ? 12.647 -6.758 -21.193 1.00 87.31 103 GLU A CA 1
ATOM 767 C C . GLU A 1 103 ? 12.258 -7.363 -19.825 1.00 87.31 103 GLU A C 1
ATOM 769 O O . GLU A 1 103 ? 11.160 -7.145 -19.317 1.00 87.31 103 GLU A O 1
ATOM 774 N N . ILE A 1 104 ? 13.124 -8.178 -19.214 1.00 88.00 104 ILE A N 1
ATOM 775 C CA . ILE A 1 104 ? 12.827 -8.838 -17.937 1.00 88.00 104 ILE A CA 1
ATOM 776 C C . ILE A 1 104 ? 13.316 -8.058 -16.707 1.00 88.00 104 ILE A C 1
ATOM 778 O O . ILE A 1 104 ? 13.100 -8.528 -15.590 1.00 88.00 104 ILE A O 1
ATOM 782 N N . ASN A 1 105 ? 13.980 -6.903 -16.863 1.00 86.31 105 ASN A N 1
ATOM 783 C CA . ASN A 1 105 ? 14.524 -6.129 -15.734 1.00 86.31 105 ASN A CA 1
ATOM 784 C C . ASN A 1 105 ? 13.770 -4.826 -15.414 1.00 86.31 105 ASN A C 1
ATOM 786 O O . ASN A 1 105 ? 14.318 -3.966 -14.726 1.00 86.31 105 ASN A O 1
ATOM 790 N N . ASN A 1 106 ? 12.506 -4.725 -15.827 1.00 85.81 106 ASN A N 1
ATOM 791 C CA . ASN A 1 106 ? 11.729 -3.484 -15.714 1.00 85.81 106 ASN A CA 1
ATOM 792 C C . ASN A 1 106 ? 11.040 -3.295 -14.367 1.00 85.81 106 ASN A C 1
ATOM 794 O O . ASN A 1 106 ? 10.566 -2.204 -14.061 1.00 85.81 106 ASN A O 1
ATOM 798 N N . CYS A 1 107 ? 10.992 -4.342 -13.545 1.00 88.12 107 CYS A N 1
ATOM 799 C CA . CYS A 1 107 ? 10.365 -4.296 -12.233 1.00 88.12 107 CYS A CA 1
ATOM 800 C C . CYS A 1 107 ? 11.390 -4.113 -11.111 1.00 88.12 107 CYS A C 1
ATOM 802 O O . CYS A 1 107 ? 12.417 -4.793 -11.061 1.00 88.12 107 CYS A O 1
ATOM 804 N N . SER A 1 108 ? 11.063 -3.240 -10.160 1.00 87.75 108 SER A N 1
ATOM 805 C CA . SER A 1 108 ? 11.834 -3.030 -8.939 1.00 87.75 108 SER A CA 1
ATOM 806 C C . SER A 1 108 ? 11.820 -4.261 -8.026 1.00 87.75 108 SER A C 1
ATOM 808 O O . SER A 1 108 ? 10.987 -5.166 -8.152 1.00 87.75 108 SER A O 1
ATOM 810 N N . SER A 1 109 ? 12.693 -4.248 -7.015 1.00 90.00 109 SER A N 1
ATOM 811 C CA . SER A 1 109 ? 12.476 -5.064 -5.821 1.00 90.00 109 SER A CA 1
ATOM 812 C C . SER A 1 109 ? 11.149 -4.690 -5.153 1.00 90.00 109 SER A C 1
ATOM 814 O O . SER A 1 109 ? 10.636 -3.576 -5.311 1.00 90.00 109 SER A O 1
ATOM 816 N N . SER A 1 110 ? 10.578 -5.639 -4.415 1.00 92.00 110 SER A N 1
ATOM 817 C CA . SER A 1 110 ? 9.327 -5.416 -3.703 1.00 92.00 110 SER A CA 1
ATOM 818 C C . SER A 1 110 ? 9.540 -4.685 -2.380 1.00 92.00 110 SER A C 1
ATOM 820 O O . SER A 1 110 ? 10.463 -5.015 -1.635 1.00 92.00 110 SER A O 1
ATOM 822 N N . LEU A 1 111 ? 8.618 -3.793 -2.043 1.00 92.00 111 LEU A N 1
ATOM 823 C CA . LEU A 1 111 ? 8.454 -3.184 -0.731 1.00 92.00 111 LEU A CA 1
ATOM 824 C C . LEU A 1 111 ? 7.359 -3.919 0.052 1.00 92.00 111 LEU A C 1
ATOM 826 O O . LEU A 1 111 ? 6.257 -4.105 -0.461 1.00 92.00 111 LEU A O 1
ATOM 830 N N . GLU A 1 112 ? 7.640 -4.303 1.295 1.00 94.25 112 GLU A N 1
ATOM 831 C CA . GLU A 1 112 ? 6.615 -4.801 2.217 1.00 94.25 112 GLU A CA 1
ATOM 832 C C . GLU A 1 112 ? 5.803 -3.632 2.794 1.00 94.25 112 GLU A C 1
ATOM 834 O O . GLU A 1 112 ? 6.361 -2.656 3.296 1.00 94.25 112 GLU A O 1
ATOM 839 N N . VAL A 1 113 ? 4.478 -3.742 2.732 1.00 91.44 113 VAL A N 1
ATOM 840 C CA . VAL A 1 113 ? 3.520 -2.763 3.245 1.00 91.44 113 VAL A CA 1
ATOM 841 C C . VAL A 1 113 ? 2.537 -3.474 4.164 1.00 91.44 113 VAL A C 1
ATOM 843 O O . VAL A 1 113 ? 1.824 -4.384 3.744 1.00 91.44 113 VAL A O 1
ATOM 846 N N . VAL A 1 114 ? 2.470 -3.033 5.419 1.00 91.50 114 VAL A N 1
ATOM 847 C CA . VAL A 1 114 ? 1.531 -3.564 6.413 1.00 91.50 114 VAL A CA 1
ATOM 848 C C . VAL A 1 114 ? 0.397 -2.572 6.613 1.00 91.50 114 VAL A C 1
ATOM 850 O O . VAL A 1 114 ? 0.620 -1.414 6.967 1.00 91.50 114 VAL A O 1
ATOM 853 N N . ILE A 1 115 ? -0.830 -3.038 6.405 1.00 87.62 115 ILE A N 1
ATOM 854 C CA . ILE A 1 115 ? -2.045 -2.261 6.626 1.00 87.62 115 ILE A CA 1
ATOM 855 C C . ILE A 1 115 ? -2.706 -2.761 7.901 1.00 87.62 115 ILE A C 1
ATOM 857 O O . ILE A 1 115 ? -3.066 -3.933 8.008 1.00 87.62 115 ILE A O 1
ATOM 861 N N . SER A 1 116 ? -2.900 -1.847 8.851 1.00 84.06 116 SER A N 1
ATOM 862 C CA . SER A 1 116 ? -3.531 -2.125 10.140 1.00 84.06 116 SER A CA 1
ATOM 863 C C . SER A 1 116 ? -4.752 -1.237 10.332 1.00 84.06 116 SER A C 1
ATOM 865 O O . SER A 1 116 ? -4.672 -0.015 10.224 1.00 84.06 116 SER A O 1
ATOM 867 N N . ARG A 1 117 ? -5.889 -1.859 10.647 1.00 79.75 117 ARG A N 1
ATOM 868 C CA . ARG A 1 117 ? -7.123 -1.184 11.059 1.00 79.75 117 ARG A CA 1
ATOM 869 C C . ARG A 1 117 ? -7.388 -1.485 12.526 1.00 79.75 117 ARG A C 1
ATOM 871 O O . ARG A 1 117 ? -7.304 -2.641 12.932 1.00 79.75 117 ARG A O 1
ATOM 878 N N . PHE A 1 118 ? -7.755 -0.460 13.289 1.00 80.19 118 PHE A N 1
ATOM 879 C CA . PHE A 1 118 ? -8.033 -0.573 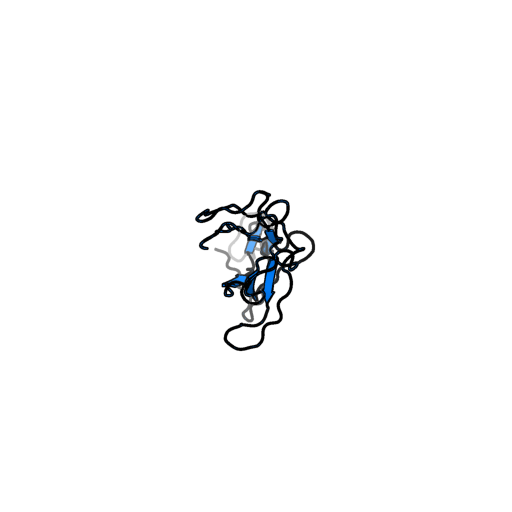14.721 1.00 80.19 118 PHE A CA 1
ATOM 880 C C . PHE A 1 118 ? -9.474 -0.149 15.042 1.00 80.19 118 PHE A C 1
ATOM 882 O O . PHE A 1 118 ? -10.045 0.679 14.315 1.00 80.19 118 PHE A O 1
ATOM 889 N N . PRO A 1 119 ? -10.097 -0.746 16.077 1.00 81.94 119 PRO A N 1
ATOM 890 C CA . PRO A 1 119 ? -11.292 -0.170 16.670 1.00 81.94 119 PRO A CA 1
ATOM 891 C C . PRO A 1 119 ? -10.908 1.147 17.359 1.00 81.94 119 PRO A C 1
ATOM 893 O O . PRO A 1 119 ? -9.773 1.316 17.800 1.00 81.94 119 PRO A O 1
ATOM 896 N N . ASP A 1 120 ? -11.859 2.064 17.459 1.00 87.25 120 ASP A N 1
ATOM 897 C CA . ASP A 1 120 ? -11.697 3.340 18.155 1.00 87.25 120 ASP A CA 1
ATOM 898 C C . ASP A 1 120 ? -12.925 3.530 19.031 1.00 87.25 120 ASP A C 1
ATOM 900 O O . ASP A 1 120 ? -14.035 3.665 18.519 1.00 87.25 120 ASP A O 1
ATOM 904 N N . LEU A 1 121 ? -12.748 3.426 20.346 1.00 87.38 121 LEU A N 1
ATOM 905 C CA . LEU A 1 121 ? -13.854 3.459 21.290 1.00 87.38 121 LEU A CA 1
ATOM 906 C C . LEU A 1 121 ? -13.971 4.831 21.919 1.00 87.38 121 LEU A C 1
ATOM 908 O O . LEU A 1 121 ? -13.112 5.256 22.690 1.00 87.38 121 LEU A O 1
ATOM 912 N N . VAL A 1 122 ? -15.097 5.475 21.646 1.00 88.62 122 VAL A N 1
ATOM 913 C CA . VAL A 1 122 ? -15.433 6.783 22.190 1.00 88.62 122 VAL A CA 1
ATOM 914 C C . VAL A 1 122 ? -16.697 6.681 23.027 1.00 88.62 122 VAL A C 1
ATOM 916 O O . VAL A 1 122 ? -17.642 5.965 22.688 1.00 88.62 122 VAL A O 1
ATOM 919 N N . VAL A 1 123 ? -16.727 7.416 24.136 1.00 88.69 123 VAL A N 1
ATOM 920 C CA . VAL A 1 123 ? -17.969 7.645 24.878 1.00 88.69 123 VAL A CA 1
ATOM 921 C C . VAL A 1 123 ? -18.803 8.612 24.044 1.00 88.69 123 VAL A C 1
ATOM 923 O O . VAL A 1 123 ? -18.531 9.810 24.021 1.00 88.69 123 VAL A O 1
ATOM 926 N N . SER A 1 124 ? -19.792 8.091 23.319 1.00 89.56 124 SER A N 1
ATOM 927 C CA . SER A 1 124 ? -20.677 8.900 22.475 1.00 89.56 124 SER A CA 1
ATOM 928 C C . SER A 1 124 ? -21.730 9.636 23.299 1.00 89.56 124 SER A C 1
ATOM 930 O O . SER A 1 124 ? -22.257 10.658 22.862 1.00 89.56 124 SER A O 1
ATOM 932 N N . LYS A 1 125 ? -22.021 9.145 24.510 1.00 86.19 125 LYS A N 1
ATOM 933 C CA . LYS A 1 125 ? -22.906 9.804 25.469 1.00 86.19 125 LYS A CA 1
ATOM 934 C C . LYS A 1 125 ? -22.398 9.606 26.890 1.00 86.19 125 LYS A C 1
ATOM 936 O O . LYS A 1 125 ? -22.271 8.473 27.356 1.00 86.19 125 LYS A O 1
ATOM 941 N N . ALA A 1 126 ? -22.134 10.719 27.573 1.00 82.56 126 ALA A N 1
ATOM 942 C CA . ALA A 1 126 ? -21.747 10.712 28.978 1.00 82.56 126 ALA A CA 1
ATOM 943 C C . ALA A 1 126 ? -22.835 10.053 29.850 1.00 82.56 126 ALA A C 1
ATOM 945 O O . ALA A 1 126 ? -24.011 10.100 29.480 1.00 82.56 126 ALA A O 1
ATOM 946 N N . PRO A 1 127 ? -22.470 9.477 31.010 1.00 84.12 127 PRO A N 1
ATOM 947 C CA . PRO A 1 127 ? -23.435 8.935 31.954 1.00 84.12 127 PRO A CA 1
ATOM 948 C C . PRO A 1 127 ? -24.516 9.960 32.317 1.00 84.12 127 PRO A C 1
ATOM 950 O O . PRO A 1 127 ? -24.223 11.010 32.887 1.00 84.12 127 PRO A O 1
ATOM 953 N N . VAL A 1 128 ? -25.771 9.648 31.996 1.00 81.81 128 VAL A N 1
ATOM 954 C CA . VAL A 1 128 ? -26.945 10.429 32.393 1.00 81.81 128 VAL A CA 1
ATOM 955 C C . VAL A 1 128 ? -27.733 9.629 33.431 1.00 81.81 128 VAL A C 1
ATOM 957 O O . VAL A 1 128 ? -28.059 8.464 33.166 1.00 81.81 128 VAL A O 1
ATOM 960 N N . PRO A 1 129 ? -28.056 10.219 34.594 1.00 82.50 129 PRO A N 1
ATOM 961 C CA . PRO A 1 129 ? -28.871 9.566 35.612 1.00 82.50 129 PRO A CA 1
ATOM 962 C C . PRO A 1 129 ? -30.240 9.181 35.055 1.00 82.50 129 PRO A C 1
ATOM 964 O O . PRO A 1 129 ? -30.873 9.971 34.356 1.00 82.50 129 PRO A O 1
ATOM 967 N N . VAL A 1 130 ? -30.723 7.984 35.388 1.00 78.50 130 VAL A N 1
ATOM 968 C CA . VAL A 1 130 ? -32.082 7.553 35.008 1.00 78.50 130 VAL A CA 1
ATOM 969 C C . VAL A 1 130 ? -33.136 8.251 35.877 1.00 78.50 130 VAL A C 1
ATOM 971 O O . VAL A 1 130 ? -34.270 8.443 35.446 1.00 78.50 130 VAL A O 1
ATOM 974 N N . GLN A 1 131 ? -32.755 8.683 37.083 1.00 78.19 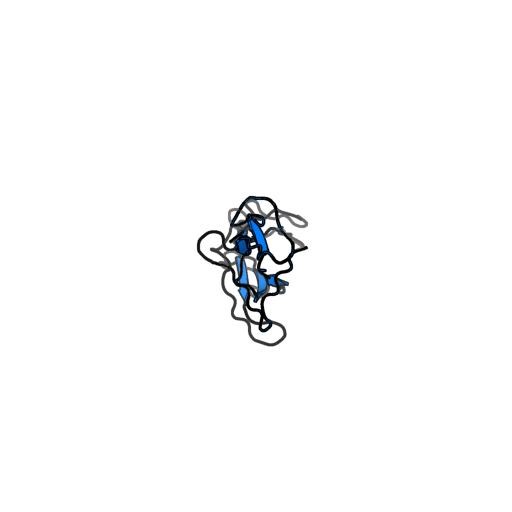131 GLN A N 1
ATOM 975 C CA . GLN A 1 131 ? -33.557 9.535 37.960 1.00 78.19 131 GLN A CA 1
ATOM 976 C C . GLN A 1 131 ? -32.732 10.733 38.434 1.00 78.19 131 GLN A C 1
ATOM 978 O O . GLN A 1 131 ? -31.557 10.592 38.768 1.00 78.19 131 GLN A O 1
ATOM 983 N N . ALA A 1 132 ? -33.368 11.904 38.484 1.00 70.38 132 ALA A N 1
ATOM 984 C CA . ALA A 1 132 ? -32.806 13.115 39.071 1.00 70.38 132 ALA A CA 1
ATOM 985 C C . ALA A 1 132 ? -33.359 13.310 40.492 1.00 70.38 132 ALA A C 1
ATOM 987 O O . ALA A 1 132 ? -34.556 13.118 40.708 1.00 70.38 132 ALA A O 1
ATOM 988 N N . GLY A 1 133 ? -32.513 13.704 41.447 1.00 74.94 133 GLY A N 1
ATOM 989 C CA . GLY A 1 133 ? -32.945 14.013 42.813 1.00 74.94 133 GLY A CA 1
ATOM 990 C C . GLY A 1 133 ? -31.858 13.856 43.876 1.00 74.94 133 GLY A C 1
ATOM 991 O O . GLY A 1 133 ? -30.719 13.502 43.577 1.00 74.94 133 GLY A O 1
ATOM 992 N N . GLU A 1 134 ? -32.241 14.129 45.125 1.00 78.25 134 GLU A N 1
ATOM 993 C CA . GLU A 1 134 ? -31.431 13.885 46.323 1.00 78.25 134 GLU A CA 1
ATOM 994 C C . GLU A 1 134 ? -31.182 12.381 46.499 1.00 78.25 134 GLU A C 1
ATOM 996 O O . GLU A 1 134 ? -32.116 11.576 46.496 1.00 78.25 134 GLU A O 1
ATOM 1001 N N . LEU A 1 135 ? -29.917 11.996 46.670 1.00 79.38 135 LEU A N 1
ATOM 1002 C CA . LEU A 1 135 ? -29.538 10.612 46.931 1.00 79.38 135 LEU A CA 1
ATOM 1003 C C . LEU A 1 135 ? -29.480 10.372 48.436 1.00 79.38 135 LEU A C 1
ATOM 1005 O O . LEU A 1 135 ? -28.647 10.940 49.138 1.00 79.38 135 LEU A O 1
ATOM 1009 N N . THR A 1 136 ? -30.342 9.490 48.934 1.00 85.12 136 THR A N 1
ATOM 1010 C CA . THR A 1 136 ? -30.291 9.030 50.324 1.00 85.12 136 THR A CA 1
ATOM 1011 C C . THR A 1 136 ? -29.396 7.803 50.452 1.00 85.12 136 THR A C 1
ATOM 1013 O O . THR A 1 136 ? -29.347 6.955 49.561 1.00 85.12 136 THR A O 1
ATOM 1016 N N . GLN A 1 137 ? -28.708 7.661 51.585 1.00 86.19 137 GLN A N 1
ATOM 1017 C CA . GLN A 1 137 ? -27.858 6.499 51.838 1.00 86.19 137 GLN A CA 1
ATOM 1018 C C . GLN A 1 137 ? -28.664 5.191 51.731 1.00 86.19 137 GLN A C 1
ATOM 1020 O O . GLN A 1 137 ? -29.752 5.074 52.290 1.00 86.19 137 GLN A O 1
ATOM 1025 N N . GLY A 1 138 ? -28.133 4.218 50.985 1.00 85.94 138 GLY A N 1
ATOM 1026 C CA . GLY A 1 138 ? -28.820 2.957 50.685 1.00 85.94 138 GLY A CA 1
ATOM 1027 C C . GLY A 1 138 ? -29.742 2.995 49.458 1.00 85.94 138 GLY A C 1
ATOM 1028 O O . GLY A 1 138 ? -30.276 1.951 49.088 1.00 85.94 138 GLY A O 1
ATOM 1029 N N . ALA A 1 139 ? -29.914 4.147 48.799 1.00 83.19 139 ALA A N 1
ATOM 1030 C CA . ALA A 1 139 ? -30.639 4.228 47.532 1.00 83.19 139 ALA A CA 1
ATOM 1031 C C . ALA A 1 139 ? -29.850 3.581 46.381 1.00 83.19 139 ALA A C 1
ATOM 1033 O O . ALA A 1 139 ? -28.621 3.659 46.318 1.00 83.19 139 ALA A O 1
ATOM 1034 N N . VAL A 1 140 ? -30.573 2.974 45.437 1.00 81.19 140 VAL A N 1
ATOM 1035 C CA . VAL A 1 140 ? -30.000 2.456 44.190 1.00 81.19 140 VAL A CA 1
ATOM 1036 C C . VAL A 1 140 ? -29.980 3.579 43.164 1.00 81.19 140 VAL A C 1
ATOM 1038 O O . VAL A 1 140 ? -31.029 4.081 42.765 1.00 81.19 140 VAL A O 1
ATOM 1041 N N . TYR A 1 141 ? -28.786 3.949 42.714 1.00 80.94 141 TYR A N 1
ATOM 1042 C CA . TYR A 1 141 ? -28.603 4.936 41.661 1.00 80.94 141 TYR A CA 1
ATOM 1043 C C . TYR A 1 141 ? -28.256 4.246 40.346 1.00 80.94 141 TYR A C 1
ATOM 1045 O O . TYR A 1 141 ? -27.351 3.415 40.294 1.00 80.94 141 TYR A O 1
ATOM 1053 N N . THR A 1 142 ? -28.982 4.586 39.282 1.00 84.56 142 THR A N 1
ATOM 1054 C CA . THR A 1 142 ? -28.750 4.042 37.941 1.00 84.56 142 THR A CA 1
ATOM 1055 C C . THR A 1 142 ? -28.492 5.175 36.959 1.00 84.56 142 THR A C 1
ATOM 1057 O O . THR A 1 142 ? -29.070 6.260 37.058 1.00 84.56 142 THR A O 1
ATOM 1060 N N . PHE A 1 143 ? -27.619 4.919 35.995 1.00 85.19 143 PHE A N 1
ATOM 1061 C CA . PHE A 1 143 ? -27.324 5.824 34.894 1.00 85.19 143 PHE A CA 1
ATOM 1062 C C . PHE A 1 143 ? -27.232 5.022 33.597 1.00 85.19 143 PHE A C 1
ATOM 1064 O O . PHE A 1 143 ? -27.074 3.801 33.605 1.00 85.19 143 PHE A O 1
ATOM 1071 N N . THR A 1 144 ? -27.312 5.728 32.477 1.00 85.19 144 THR A N 1
ATOM 1072 C CA . THR A 1 144 ? -27.058 5.176 31.143 1.00 85.19 144 THR A CA 1
ATOM 1073 C C . THR A 1 144 ? -25.974 5.988 30.459 1.00 85.19 144 THR A C 1
ATOM 1075 O O . THR A 1 144 ? -25.896 7.197 30.652 1.00 85.19 144 THR A O 1
ATOM 1078 N N . GLY A 1 145 ? -25.137 5.333 29.669 1.00 85.25 145 GLY A N 1
ATOM 1079 C CA . GLY A 1 145 ? -24.128 5.965 28.828 1.00 85.25 145 GLY A CA 1
ATOM 1080 C C . GLY A 1 145 ? -23.918 5.104 27.594 1.00 85.25 145 GLY A C 1
ATOM 1081 O O . GLY A 1 145 ? -24.144 3.894 27.646 1.00 85.25 145 GLY A O 1
ATOM 1082 N N . ASP A 1 146 ? -23.496 5.734 26.504 1.00 87.56 146 ASP A N 1
ATOM 1083 C CA . ASP A 1 146 ? -23.313 5.056 25.223 1.00 87.56 146 ASP A CA 1
ATOM 1084 C C . ASP A 1 146 ? -21.826 5.038 24.864 1.00 87.56 146 ASP A C 1
ATOM 1086 O O . ASP A 1 146 ? -21.130 6.054 24.967 1.00 87.56 146 ASP A O 1
ATOM 1090 N N . ILE A 1 147 ? -21.351 3.869 24.434 1.00 87.50 147 ILE A N 1
ATOM 1091 C CA . ILE A 1 147 ? -20.013 3.673 23.878 1.00 87.50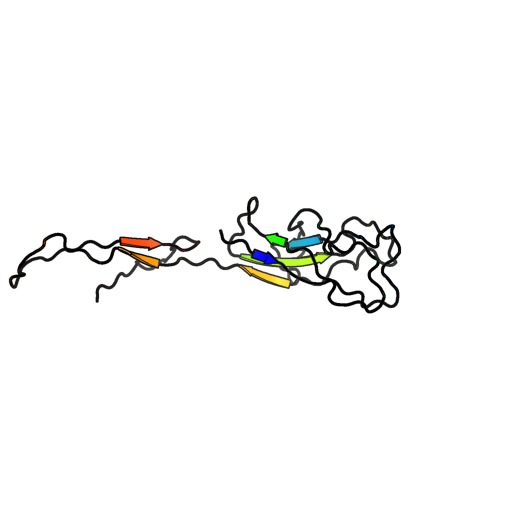 147 ILE A CA 1
ATOM 1092 C C . ILE A 1 147 ? -20.185 3.319 22.409 1.00 87.50 147 ILE A C 1
ATOM 1094 O O . ILE A 1 147 ? -20.926 2.399 22.061 1.00 87.50 147 ILE A O 1
ATOM 1098 N N . GLN A 1 148 ? -19.474 4.037 21.550 1.00 88.62 148 GLN A N 1
ATOM 1099 C CA . GLN A 1 148 ? -19.481 3.823 20.115 1.00 88.62 148 GLN A CA 1
ATOM 1100 C C . GLN A 1 148 ? -18.095 3.368 19.663 1.00 88.62 148 GLN A C 1
ATOM 1102 O O . GLN A 1 148 ? -17.087 3.961 20.041 1.00 88.62 148 GLN A O 1
ATOM 1107 N N . ASN A 1 149 ? -18.047 2.341 18.811 1.00 88.12 149 ASN A N 1
ATOM 1108 C CA . ASN A 1 149 ? -16.854 2.054 18.021 1.00 88.12 149 ASN A CA 1
ATOM 1109 C C . ASN A 1 149 ? -16.873 2.940 16.765 1.00 88.12 149 ASN A C 1
ATOM 1111 O O . ASN A 1 149 ? -17.618 2.667 15.826 1.00 88.12 149 ASN A O 1
ATOM 1115 N N . ALA A 1 150 ? -16.086 4.010 16.770 1.00 86.94 150 ALA A N 1
ATOM 1116 C CA . ALA A 1 150 ? -15.841 4.896 15.635 1.00 86.94 150 ALA A CA 1
ATOM 1117 C C . ALA A 1 150 ? -14.718 4.385 14.703 1.00 86.94 150 ALA A C 1
ATOM 1119 O O . ALA A 1 150 ? -14.426 5.007 13.681 1.00 86.94 150 ALA A O 1
ATOM 1120 N N . GLY A 1 151 ? -14.086 3.256 15.046 1.00 84.19 151 GLY A N 1
ATOM 1121 C CA . GLY A 1 151 ? -12.961 2.684 14.312 1.00 84.19 151 GLY A CA 1
ATOM 1122 C C . GLY A 1 151 ? -13.352 1.884 13.072 1.00 84.19 151 GLY A C 1
ATOM 1123 O O . GLY A 1 151 ? -14.508 1.810 12.661 1.00 84.19 151 GLY A O 1
ATOM 1124 N N . GLN A 1 152 ? -12.346 1.262 12.454 1.00 78.38 152 GLN A N 1
ATOM 1125 C CA . GLN A 1 152 ? -12.475 0.616 11.138 1.00 78.38 152 GLN A CA 1
ATOM 1126 C C . GLN A 1 152 ? -12.531 -0.916 11.184 1.00 78.38 152 GLN A C 1
ATOM 1128 O O . GLN A 1 152 ? -12.622 -1.557 10.136 1.00 78.38 152 GLN A O 1
ATOM 1133 N N . THR A 1 153 ? -12.457 -1.504 12.377 1.00 75.50 153 THR A N 1
ATOM 1134 C CA . THR A 1 153 ? -12.655 -2.939 12.603 1.00 75.50 153 THR A CA 1
ATOM 1135 C C . THR A 1 153 ? -13.545 -3.161 13.818 1.00 75.50 153 THR A C 1
ATOM 1137 O O . THR A 1 153 ? -13.615 -2.322 14.721 1.00 75.50 153 THR A O 1
ATOM 1140 N N . SER A 1 154 ? -14.224 -4.305 13.848 1.00 77.56 154 SER A N 1
ATOM 1141 C CA . SER A 1 154 ? -14.919 -4.785 15.037 1.00 77.56 154 SER A CA 1
ATOM 1142 C C . SER A 1 154 ? -13.928 -5.063 16.162 1.00 77.56 154 SER A C 1
ATOM 1144 O O . SER A 1 154 ? -12.772 -5.425 15.931 1.00 77.56 154 SER A O 1
ATOM 1146 N N . ILE A 1 155 ? -14.411 -4.929 17.391 1.00 70.75 155 ILE A N 1
ATOM 1147 C CA . ILE A 1 155 ? -13.692 -5.384 18.574 1.00 70.75 155 ILE A CA 1
ATOM 1148 C C . ILE A 1 155 ? -13.795 -6.907 18.583 1.00 70.75 155 ILE A C 1
ATOM 1150 O O . ILE A 1 155 ? -14.875 -7.461 18.773 1.00 70.75 155 ILE A O 1
ATOM 1154 N N . VAL A 1 156 ? -12.674 -7.578 18.357 1.00 66.25 156 VAL A N 1
ATOM 1155 C CA . VAL A 1 156 ? -12.517 -9.017 18.578 1.00 66.25 156 VAL A CA 1
ATOM 1156 C C . VAL A 1 156 ? -11.514 -9.172 19.707 1.00 66.25 156 VAL A C 1
ATOM 1158 O O . VAL A 1 156 ? -10.313 -9.268 19.486 1.00 66.25 156 VAL A O 1
ATOM 1161 N N . SER A 1 157 ? -12.022 -9.096 20.934 1.00 61.81 157 SER A N 1
ATOM 1162 C CA . SER A 1 157 ? -11.261 -9.409 22.140 1.00 61.81 157 SER A CA 1
ATOM 1163 C C . SER A 1 157 ? -11.750 -10.760 22.667 1.00 61.81 157 SER A C 1
ATOM 1165 O O . SER A 1 157 ? -12.963 -10.912 22.832 1.00 61.81 157 SER A O 1
ATOM 1167 N N . PRO A 1 158 ? -10.861 -11.741 22.917 1.00 58.56 158 PRO A N 1
ATOM 1168 C CA . PRO A 1 158 ? -11.230 -12.960 23.638 1.00 58.56 158 PRO A CA 1
ATOM 1169 C C . PRO A 1 158 ? -11.564 -12.669 25.110 1.00 58.56 158 PRO A C 1
ATOM 1171 O O . PRO A 1 158 ? -12.298 -13.432 25.733 1.00 58.56 158 PRO A O 1
ATOM 1174 N N . ASP A 1 159 ? -11.075 -11.545 25.641 1.00 55.62 159 ASP A N 1
ATOM 1175 C CA . ASP A 1 159 ? -11.354 -11.076 26.993 1.00 55.62 159 ASP A CA 1
ATOM 1176 C C . ASP A 1 159 ? -12.578 -10.151 27.014 1.00 55.62 159 ASP A C 1
ATOM 1178 O O . ASP A 1 159 ? -12.820 -9.379 26.079 1.00 55.62 159 ASP A O 1
ATOM 1182 N N . SER A 1 160 ? -13.354 -10.213 28.098 1.00 62.84 160 SER A N 1
ATOM 1183 C CA . SER A 1 160 ? -14.546 -9.388 28.306 1.00 62.84 160 SER A CA 1
ATOM 1184 C C . SER A 1 160 ? -14.245 -7.891 28.172 1.00 62.84 160 SER A C 1
ATOM 1186 O O . SER A 1 160 ? -13.265 -7.389 28.723 1.00 62.84 160 SER A O 1
ATOM 1188 N N . PHE A 1 161 ? -15.124 -7.156 27.489 1.00 68.50 161 PHE A N 1
ATOM 1189 C CA . PHE A 1 161 ? -15.046 -5.701 27.390 1.00 68.50 161 PHE A CA 1
ATOM 1190 C C . PHE A 1 161 ? -15.230 -5.047 28.772 1.00 68.50 161 PHE A C 1
ATOM 1192 O O . PHE A 1 161 ? -16.329 -5.050 29.326 1.00 68.50 161 PHE A O 1
ATOM 1199 N N . ASN A 1 162 ? -14.155 -4.483 29.330 1.00 69.44 162 ASN A N 1
ATOM 1200 C CA . ASN A 1 162 ? -14.180 -3.821 30.634 1.00 69.44 162 ASN A CA 1
ATOM 1201 C C . ASN A 1 162 ? -14.482 -2.328 30.471 1.00 69.44 162 ASN A C 1
ATOM 1203 O O . ASN A 1 162 ? -13.666 -1.573 29.945 1.00 69.44 162 ASN A O 1
ATOM 1207 N N . SER A 1 163 ? -15.639 -1.893 30.968 1.00 67.44 163 SER A N 1
ATOM 1208 C CA . SER A 1 163 ? -15.963 -0.472 31.129 1.00 67.44 163 SER A CA 1
ATOM 1209 C C . SER A 1 163 ? -15.692 -0.042 32.566 1.00 67.44 163 SER A C 1
ATOM 1211 O O . SER A 1 163 ? -16.099 -0.727 33.503 1.00 67.44 163 SER A O 1
ATOM 1213 N N . ARG A 1 164 ? -15.019 1.097 32.751 1.00 68.62 164 ARG A N 1
ATOM 1214 C CA . ARG A 1 164 ? -14.815 1.708 34.068 1.00 68.62 164 ARG A CA 1
ATOM 1215 C C . ARG A 1 164 ? -15.583 3.018 34.146 1.00 68.62 164 ARG A C 1
ATOM 1217 O O . ARG A 1 164 ? -15.432 3.876 33.284 1.00 68.62 164 ARG A O 1
ATOM 1224 N N . PHE A 1 165 ? -16.340 3.173 35.221 1.00 63.41 165 PHE A N 1
ATOM 1225 C CA . PHE A 1 165 ? -16.881 4.454 35.653 1.00 63.41 165 PHE A CA 1
ATOM 1226 C C . PHE A 1 165 ? -15.927 5.004 36.720 1.00 63.41 165 PHE A C 1
ATOM 1228 O O . PHE A 1 165 ? -15.534 4.261 37.625 1.00 63.41 165 PHE A O 1
ATOM 1235 N N . LEU A 1 166 ? -15.454 6.238 36.533 1.00 56.00 166 LEU A N 1
ATOM 1236 C CA . LEU A 1 166 ? -14.618 6.956 37.501 1.00 56.00 166 LEU A CA 1
ATOM 1237 C C . LEU A 1 166 ? -15.491 7.829 38.396 1.00 56.00 166 LEU A C 1
ATOM 1239 O O . LEU A 1 166 ? -16.457 8.412 37.856 1.00 56.00 166 LEU A O 1
#

Foldseek 3Di:
DQWDKDWFFDWAQDPFWQDPDPQLQQFKFKWKFQDDPVPDDTDTDTQDPGASQAPRRHIRGHGRDGRIGDIDTGPPPDDPDDFGKMKIKMFTNPPCSGDDPDNVPRIDGIDIDGDDWDWDKDFPFDWDWPDDDDDDPPDDTDTDTDIDGPTDDDDDDPDDDDDDDD

Radius of gyration: 26.43 Å; chains: 1; bounding box: 57×33×81 Å

Secondary structure (DSSP, 8-state):
-PPEEE--EE---SSSPSP--TTS---BEEEEESS-TTTS-PPPEESSS-B-S-S--S---TT---EEPPPEEETSSS----SEEEEEEEES-TT--S--TTTT--BPPPEEEEE-----EEEEEEEEESS-SPPPTTPPP-EEEEEEE-SSS----SS-------

pLDDT: mean 78.07, std 11.52, range [37.22, 94.69]

Sequence (166 aa):
NVPITIKGSINNSGVDATAPTQNGTFLNSIELSLTNPAGGSPTWTLLSDVLQLSPDQTPLDIGERDRTIQDLIWGSQRDSVSSGTYWLRVCADAKGAIPEKNEINNCSSSLEVVISRFPDLVVSKAPVPVQAGELTQGAVYTFTGDIQNAGQTSIVSPDSFNSRFL